Protein AF-A0A1Y5I1K4-F1 (afdb_monomer_lite)

Radius of gyration: 14.55 Å; chains: 1; bounding box: 32×14×43 Å

Sequence (73 aa):
MRIVRAILGALILFFDWVFTPRGIKRDAGVQAKVNQQTSDLALYHYKACPFCVKVRRSMKRNSLDIQTHDAKR

Structure (mmCIF, N/CA/C/O backbone):
data_AF-A0A1Y5I1K4-F1
#
_entry.id   AF-A0A1Y5I1K4-F1
#
loop_
_atom_site.group_PDB
_atom_site.id
_atom_site.type_symbol
_atom_site.label_atom_id
_atom_site.label_alt_id
_atom_site.label_comp_id
_atom_site.label_asym_id
_atom_site.label_entity_id
_atom_site.label_seq_id
_atom_site.pdbx_PDB_ins_code
_atom_site.Cartn_x
_atom_site.Cartn_y
_atom_site.Cartn_z
_atom_site.occupancy
_atom_site.B_iso_or_equiv
_atom_site.auth_seq_id
_atom_site.auth_comp_id
_atom_site.auth_asym_id
_atom_site.auth_atom_id
_atom_site.pdbx_PDB_model_num
ATOM 1 N N . MET A 1 1 ? 15.402 -2.612 -23.899 1.00 62.59 1 MET A N 1
ATOM 2 C CA . MET A 1 1 ? 14.329 -1.927 -23.130 1.00 62.59 1 MET A CA 1
ATOM 3 C C . MET A 1 1 ? 13.515 -2.839 -22.195 1.00 62.59 1 MET A C 1
ATOM 5 O O . MET A 1 1 ? 13.262 -2.428 -21.069 1.00 62.59 1 MET A O 1
ATOM 9 N N . ARG A 1 2 ? 13.106 -4.064 -22.589 1.00 73.19 2 ARG A N 1
ATOM 10 C CA . ARG A 1 2 ? 12.340 -4.988 -21.706 1.00 73.19 2 ARG A CA 1
ATOM 11 C C . ARG A 1 2 ? 13.117 -5.430 -20.457 1.00 73.19 2 ARG A C 1
ATOM 13 O O . ARG A 1 2 ? 12.551 -5.440 -19.371 1.00 73.19 2 ARG A O 1
ATOM 20 N N . ILE A 1 3 ? 14.408 -5.723 -20.615 1.00 83.75 3 ILE A N 1
ATOM 21 C CA . ILE A 1 3 ? 15.299 -6.151 -19.522 1.00 83.75 3 ILE A CA 1
ATOM 22 C C . ILE A 1 3 ? 15.466 -5.033 -18.484 1.00 83.75 3 ILE A C 1
ATOM 24 O O . ILE A 1 3 ? 15.260 -5.259 -17.299 1.00 83.75 3 ILE A O 1
ATOM 28 N N . VAL A 1 4 ? 15.719 -3.800 -18.934 1.00 86.25 4 VAL A N 1
ATOM 29 C CA . VAL A 1 4 ? 15.825 -2.617 -18.058 1.00 86.25 4 VAL A CA 1
ATOM 30 C C . VAL A 1 4 ? 14.547 -2.419 -17.237 1.00 86.25 4 VAL A C 1
ATOM 32 O O . VAL A 1 4 ? 14.611 -2.221 -16.027 1.00 86.25 4 VAL A O 1
ATOM 35 N N . ARG A 1 5 ? 13.370 -2.545 -17.867 1.00 80.25 5 ARG A N 1
ATOM 36 C CA . ARG A 1 5 ? 12.077 -2.424 -17.175 1.00 80.25 5 ARG A CA 1
ATOM 37 C C . ARG A 1 5 ? 11.840 -3.553 -16.165 1.00 80.25 5 ARG A C 1
ATOM 39 O O . ARG A 1 5 ? 11.239 -3.305 -15.124 1.00 80.25 5 ARG A O 1
ATOM 46 N N . ALA A 1 6 ? 12.313 -4.767 -16.452 1.00 84.75 6 ALA A N 1
ATOM 47 C CA . ALA A 1 6 ? 12.232 -5.896 -15.527 1.00 84.75 6 ALA A CA 1
ATOM 48 C C . ALA A 1 6 ? 13.138 -5.695 -14.301 1.00 84.75 6 ALA A C 1
ATOM 50 O O . ALA A 1 6 ? 12.676 -5.872 -13.177 1.00 84.75 6 ALA A O 1
ATOM 51 N N . ILE A 1 7 ? 14.380 -5.244 -14.509 1.00 89.75 7 ILE A N 1
ATOM 52 C CA . ILE A 1 7 ? 15.333 -4.948 -13.429 1.00 89.75 7 ILE A CA 1
ATOM 53 C C . ILE A 1 7 ? 14.813 -3.806 -12.550 1.00 89.75 7 ILE A C 1
ATOM 55 O O . ILE A 1 7 ? 14.759 -3.947 -11.332 1.00 89.75 7 ILE A O 1
ATOM 59 N N . LEU A 1 8 ? 14.355 -2.702 -13.151 1.00 88.19 8 LEU A N 1
ATOM 60 C CA . LEU A 1 8 ? 13.772 -1.578 -12.408 1.00 88.19 8 LEU A CA 1
ATOM 61 C C . LEU A 1 8 ? 12.551 -2.004 -11.585 1.00 88.19 8 LEU A C 1
ATOM 63 O O . LEU A 1 8 ? 12.439 -1.634 -10.420 1.00 88.19 8 LEU A O 1
ATOM 67 N N . GLY A 1 9 ? 11.653 -2.806 -12.164 1.00 84.94 9 GLY A N 1
ATOM 68 C CA . GLY A 1 9 ? 10.494 -3.328 -11.441 1.00 84.94 9 GLY A CA 1
ATOM 69 C C . GLY A 1 9 ? 10.886 -4.223 -10.263 1.00 84.94 9 GLY A C 1
ATOM 70 O O . GLY A 1 9 ? 10.322 -4.081 -9.180 1.00 84.94 9 GLY A O 1
ATOM 71 N N . ALA A 1 10 ? 11.877 -5.100 -10.451 1.00 87.44 10 ALA A N 1
ATOM 72 C CA . ALA A 1 10 ? 12.399 -5.960 -9.392 1.00 87.44 10 ALA A CA 1
ATOM 73 C C . ALA A 1 10 ? 13.043 -5.147 -8.259 1.00 87.44 10 ALA A C 1
ATOM 75 O O . ALA A 1 10 ? 12.757 -5.406 -7.093 1.00 87.44 10 ALA A O 1
ATOM 76 N N . LEU A 1 11 ? 13.836 -4.121 -8.591 1.00 91.19 11 LEU A N 1
ATOM 77 C CA . LEU A 1 11 ? 14.421 -3.215 -7.602 1.00 91.19 11 LEU A CA 1
ATOM 78 C C . LEU A 1 11 ? 13.335 -2.489 -6.803 1.00 91.19 11 LEU A C 1
ATOM 80 O O . LEU A 1 11 ? 13.383 -2.498 -5.578 1.00 91.19 11 LEU A O 1
ATOM 84 N N . ILE A 1 12 ? 12.321 -1.914 -7.459 1.00 87.25 12 ILE A N 1
ATOM 85 C CA . ILE A 1 12 ? 11.222 -1.220 -6.763 1.00 87.25 12 ILE A CA 1
ATOM 86 C C . ILE A 1 12 ? 10.514 -2.154 -5.775 1.00 87.25 12 ILE A C 1
ATOM 88 O O . ILE A 1 12 ? 10.247 -1.747 -4.648 1.00 87.25 12 ILE A O 1
ATOM 92 N N . LEU A 1 13 ? 10.230 -3.398 -6.169 1.00 86.75 13 LEU A N 1
ATOM 93 C CA . LEU A 1 13 ? 9.588 -4.385 -5.293 1.00 86.75 13 LEU A CA 1
ATOM 94 C C . LEU A 1 13 ? 10.500 -4.827 -4.142 1.00 86.75 13 LEU A C 1
ATOM 96 O O . LEU A 1 13 ? 10.032 -4.978 -3.014 1.00 86.75 13 LEU A O 1
ATOM 100 N N . PHE A 1 14 ? 11.798 -4.984 -4.406 1.00 91.69 14 PHE A N 1
ATOM 101 C CA . PHE A 1 14 ? 12.795 -5.288 -3.383 1.00 91.69 14 PHE A CA 1
ATOM 102 C C . PHE A 1 14 ? 12.866 -4.174 -2.332 1.00 91.69 14 PHE A C 1
ATOM 104 O O . PHE A 1 14 ? 12.728 -4.432 -1.138 1.00 91.69 14 PHE A O 1
ATOM 111 N N . PHE A 1 15 ? 12.986 -2.918 -2.771 1.00 89.56 15 PHE A N 1
ATOM 112 C CA . PHE A 1 15 ? 12.964 -1.756 -1.886 1.00 89.56 15 PHE A CA 1
ATOM 113 C C . PHE A 1 15 ? 11.612 -1.586 -1.183 1.00 89.56 15 PHE A C 1
ATOM 115 O O . PHE A 1 15 ? 11.595 -1.154 -0.027 1.00 89.56 15 PHE A O 1
ATOM 122 N N . ASP A 1 16 ? 10.491 -1.927 -1.838 1.00 89.00 16 ASP A N 1
ATOM 123 C CA . ASP A 1 16 ? 9.166 -1.925 -1.208 1.00 89.00 16 ASP A CA 1
ATOM 124 C C . ASP A 1 16 ? 9.173 -2.815 0.034 1.00 89.00 16 ASP A C 1
ATOM 126 O O . ASP A 1 16 ? 8.870 -2.326 1.122 1.00 89.00 16 ASP A O 1
ATOM 130 N N . TRP A 1 17 ? 9.623 -4.062 -0.137 1.00 89.75 17 TRP A N 1
ATOM 131 C CA . TRP A 1 17 ? 9.696 -5.082 0.903 1.00 89.75 17 TRP A CA 1
ATOM 132 C C . TRP A 1 17 ? 10.681 -4.725 2.024 1.00 89.75 17 TRP A C 1
ATOM 134 O O . TRP A 1 17 ? 10.275 -4.697 3.188 1.00 89.75 17 TRP A O 1
ATOM 144 N N . VAL A 1 18 ? 11.927 -4.364 1.695 1.00 92.38 18 VAL A N 1
ATOM 145 C CA . VAL A 1 18 ? 12.976 -4.048 2.686 1.00 92.38 18 VAL A CA 1
ATOM 146 C C . VAL A 1 18 ? 12.601 -2.843 3.554 1.00 92.38 18 VAL A C 1
ATOM 148 O O . VAL A 1 18 ? 12.770 -2.874 4.770 1.00 92.38 18 VAL A O 1
ATOM 151 N N . PHE A 1 19 ? 12.040 -1.789 2.956 1.00 91.06 19 PHE A N 1
ATOM 152 C CA . PHE A 1 19 ? 11.718 -0.537 3.654 1.00 91.06 19 PHE A CA 1
ATOM 153 C C . PHE A 1 19 ? 10.224 -0.409 3.975 1.00 91.06 19 PHE A C 1
ATOM 155 O O . PHE A 1 19 ? 9.650 0.685 3.933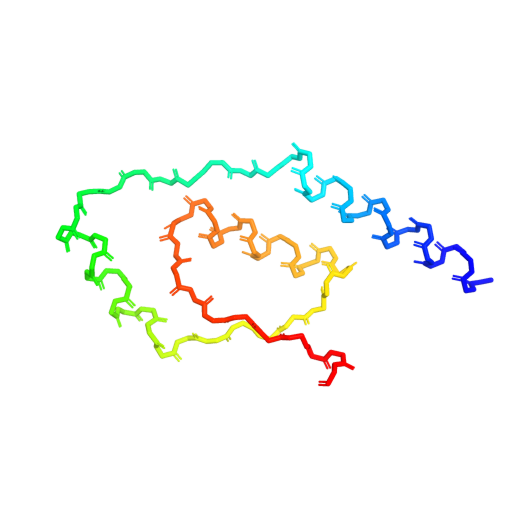 1.00 91.06 19 PHE A O 1
ATOM 162 N N . THR A 1 20 ? 9.568 -1.533 4.266 1.00 89.38 20 THR A N 1
ATOM 163 C CA . THR A 1 20 ? 8.137 -1.548 4.567 1.00 89.38 20 THR A CA 1
ATOM 164 C C . THR A 1 20 ? 7.851 -0.839 5.902 1.00 89.38 20 THR A C 1
ATOM 166 O O . THR A 1 20 ? 8.427 -1.210 6.926 1.00 89.38 20 THR A O 1
ATOM 169 N N . PRO A 1 21 ? 6.932 0.146 5.953 1.00 91.94 21 PRO A N 1
ATOM 170 C CA . PRO A 1 21 ? 6.629 0.856 7.191 1.00 91.94 21 PRO A CA 1
ATOM 171 C C . PRO A 1 21 ? 5.862 -0.019 8.192 1.00 91.94 21 PRO A C 1
ATOM 173 O O . PRO A 1 21 ? 5.113 -0.927 7.813 1.00 91.94 21 PRO A O 1
ATOM 176 N N . ARG A 1 22 ? 6.001 0.304 9.482 1.00 91.75 22 ARG A N 1
ATOM 177 C CA . ARG A 1 22 ? 5.145 -0.246 10.543 1.00 91.75 22 ARG A CA 1
ATOM 178 C C . ARG A 1 22 ? 3.795 0.472 10.539 1.00 91.75 22 ARG A C 1
ATOM 180 O O . ARG A 1 22 ? 3.745 1.679 10.309 1.00 91.75 22 ARG A O 1
ATOM 187 N N . GLY A 1 23 ? 2.723 -0.276 10.779 1.00 92.62 23 GLY A N 1
ATOM 188 C CA . GLY A 1 23 ? 1.390 0.292 10.962 1.00 92.62 23 GLY A CA 1
ATOM 189 C C . GLY A 1 23 ? 1.178 0.800 12.383 1.00 92.62 23 GLY A C 1
ATOM 190 O O . GLY A 1 23 ? 1.796 0.298 13.327 1.00 92.62 23 GLY A O 1
ATOM 191 N N . ILE A 1 24 ? 0.310 1.796 12.535 1.00 92.94 24 ILE A N 1
ATOM 192 C CA . ILE A 1 24 ? -0.135 2.262 13.848 1.00 92.94 24 ILE A CA 1
ATOM 193 C C . ILE A 1 24 ? -0.922 1.174 14.583 1.00 92.94 24 ILE A C 1
ATOM 195 O O . ILE A 1 24 ? -1.737 0.461 13.994 1.00 92.94 24 ILE A O 1
ATOM 199 N N . LYS A 1 25 ? -0.676 1.045 15.887 1.00 91.31 25 LYS A N 1
ATOM 200 C CA . LYS A 1 25 ? -1.432 0.142 16.757 1.00 91.31 25 LYS A CA 1
ATOM 201 C C . LYS A 1 25 ? -2.628 0.907 17.310 1.00 91.31 25 LYS A C 1
ATOM 203 O O . LYS A 1 25 ? -2.442 1.925 17.970 1.00 91.31 25 LYS A O 1
ATOM 208 N N . ARG A 1 26 ? -3.834 0.432 17.014 1.00 90.81 26 ARG A N 1
ATOM 209 C CA . ARG A 1 26 ? -5.085 0.940 17.585 1.00 90.81 26 ARG A CA 1
ATOM 210 C C . ARG A 1 26 ? -5.682 -0.113 18.511 1.00 90.81 26 ARG A C 1
ATOM 212 O O . ARG A 1 26 ? -5.393 -1.297 18.354 1.00 90.81 26 ARG A O 1
ATOM 219 N N . ASP A 1 27 ? -6.523 0.331 19.436 1.00 93.56 27 ASP A N 1
ATOM 220 C CA . ASP A 1 27 ? -7.413 -0.570 20.164 1.00 93.56 27 ASP A CA 1
ATOM 221 C C . ASP A 1 27 ? -8.363 -1.290 19.189 1.00 93.56 27 ASP A C 1
ATOM 223 O O . ASP A 1 27 ? -8.725 -0.734 18.143 1.00 93.56 27 ASP A O 1
ATOM 227 N N . ALA A 1 28 ? -8.765 -2.518 19.522 1.00 90.88 28 ALA A N 1
ATOM 228 C CA . ALA A 1 28 ? -9.593 -3.357 18.661 1.00 90.88 28 ALA A CA 1
ATOM 229 C C . ALA A 1 28 ? -10.919 -2.679 18.269 1.00 90.88 28 ALA A C 1
ATOM 231 O O . ALA A 1 28 ? -11.323 -2.764 17.108 1.00 90.88 28 ALA A O 1
ATOM 232 N N . GLY A 1 29 ? -11.557 -1.945 19.189 1.00 93.56 29 GLY A N 1
ATOM 233 C CA . GLY A 1 29 ? -12.817 -1.251 18.906 1.00 93.56 29 GLY A CA 1
ATOM 234 C C . GLY A 1 29 ? -12.650 -0.111 17.898 1.00 93.56 29 GLY A C 1
ATOM 235 O O . GLY A 1 29 ? -13.444 0.044 16.968 1.00 93.56 29 GLY A O 1
ATOM 236 N N . VAL A 1 30 ? -11.565 0.658 18.024 1.00 92.56 30 VAL A N 1
ATOM 237 C CA . VAL A 1 30 ? -11.255 1.756 17.094 1.00 92.56 30 VAL 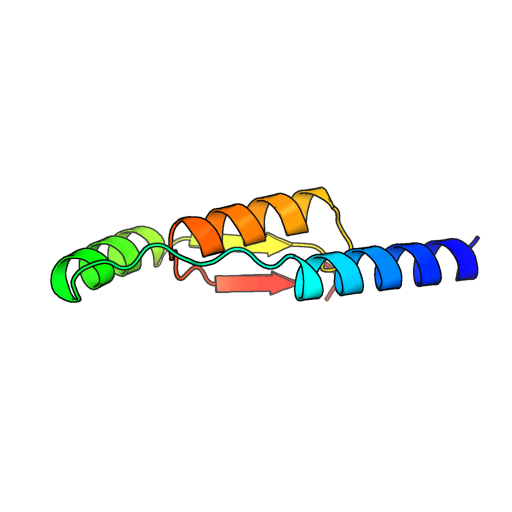A CA 1
ATOM 238 C C . VAL A 1 30 ? -10.840 1.206 15.730 1.00 92.56 30 VAL A C 1
ATOM 240 O O . VAL A 1 30 ? -11.238 1.749 14.700 1.00 92.56 30 VAL A O 1
ATOM 243 N N . GLN A 1 31 ? -10.074 0.114 15.703 1.00 92.62 31 GLN A N 1
ATOM 244 C CA . GLN A 1 31 ? -9.664 -0.525 14.456 1.00 92.62 31 GLN A CA 1
ATOM 245 C C . GLN A 1 31 ? -10.866 -1.084 13.683 1.00 92.62 31 GLN A C 1
ATOM 247 O O . GLN A 1 31 ? -10.929 -0.899 12.471 1.00 92.62 31 GLN A O 1
ATOM 252 N N . ALA A 1 32 ? -11.843 -1.688 14.366 1.00 93.06 3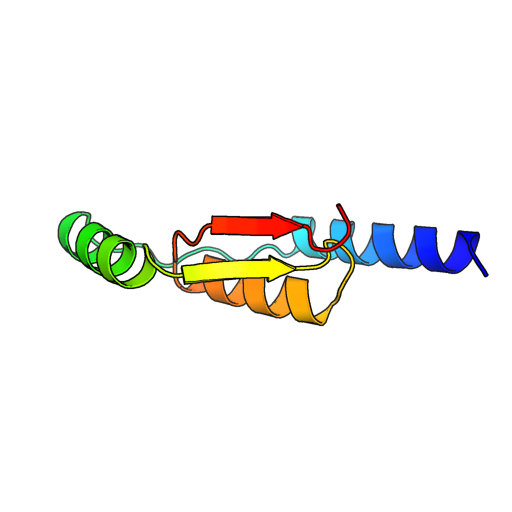2 ALA A N 1
ATOM 253 C CA . ALA A 1 32 ? -13.070 -2.171 13.734 1.00 93.06 32 ALA A CA 1
ATOM 254 C C . ALA A 1 32 ? -13.862 -1.035 13.069 1.00 93.06 32 ALA A C 1
ATOM 256 O O . ALA A 1 32 ? -14.299 -1.175 11.928 1.00 93.06 32 ALA A O 1
ATOM 257 N N . LYS A 1 33 ? -13.973 0.122 13.735 1.00 94.25 33 LYS A N 1
ATOM 258 C CA . LYS A 1 33 ? -14.630 1.306 13.163 1.00 94.25 33 LYS A CA 1
ATOM 259 C C . LYS A 1 33 ? -13.914 1.811 11.910 1.00 94.25 33 LYS A C 1
ATOM 261 O O . LYS A 1 33 ? -14.567 2.117 10.919 1.00 94.25 33 LYS A O 1
ATOM 266 N N . VAL A 1 34 ? -12.582 1.874 11.939 1.00 93.38 34 VAL A N 1
ATOM 267 C CA . VAL A 1 34 ? -11.787 2.278 10.768 1.00 93.38 34 VAL A CA 1
ATOM 268 C C . VAL A 1 34 ? -11.963 1.280 9.625 1.00 93.38 34 VAL A C 1
ATOM 270 O O . VAL A 1 34 ? -12.211 1.703 8.503 1.00 93.38 34 VAL A O 1
ATOM 273 N N . ASN A 1 35 ? -11.907 -0.023 9.908 1.00 93.56 35 ASN A N 1
ATOM 274 C CA . ASN A 1 35 ? -12.107 -1.064 8.899 1.00 93.56 35 ASN A CA 1
ATOM 275 C C . ASN A 1 35 ? -13.503 -0.985 8.264 1.00 93.56 35 ASN A C 1
ATOM 277 O O . ASN A 1 35 ? -13.633 -1.164 7.059 1.00 93.56 35 ASN A O 1
ATOM 281 N N . GLN A 1 36 ? -14.536 -0.676 9.054 1.00 94.12 36 GLN A N 1
ATOM 282 C CA . GLN A 1 36 ? -15.888 -0.456 8.539 1.00 94.12 36 GLN A CA 1
ATOM 283 C C . GLN A 1 36 ? -15.960 0.784 7.641 1.00 94.12 36 GLN A C 1
ATOM 285 O O . GLN A 1 36 ? -16.600 0.752 6.603 1.00 94.12 36 GLN A O 1
ATOM 290 N N . GLN A 1 37 ? -15.286 1.878 8.000 1.00 93.12 37 GLN A N 1
ATOM 291 C CA . GLN A 1 37 ? -15.246 3.077 7.154 1.00 93.12 37 GLN A CA 1
ATOM 292 C C . GLN A 1 37 ? -14.500 2.844 5.838 1.00 93.12 37 GLN A C 1
ATOM 294 O O . GLN A 1 37 ? -14.763 3.527 4.850 1.00 93.12 37 GLN A O 1
ATOM 299 N N . THR A 1 38 ? -13.546 1.913 5.826 1.00 94.06 38 THR A N 1
ATOM 300 C CA . THR A 1 38 ? -12.755 1.586 4.642 1.00 94.06 38 THR A CA 1
ATOM 301 C C . THR A 1 38 ? -13.253 0.361 3.881 1.00 94.06 38 THR A C 1
ATOM 303 O O . THR A 1 38 ? -12.629 0.010 2.882 1.00 94.06 38 THR A O 1
ATOM 306 N N . SER A 1 39 ? -14.358 -0.270 4.299 1.00 92.94 39 SER A N 1
ATOM 307 C CA . SER A 1 39 ? -14.867 -1.506 3.682 1.00 92.94 39 SER A CA 1
ATOM 308 C C . SER A 1 39 ? -15.251 -1.324 2.220 1.00 92.94 39 SER A C 1
ATOM 310 O O . SER A 1 39 ? -15.074 -2.236 1.416 1.00 92.94 39 SER A O 1
ATOM 312 N N . ASP A 1 40 ? -15.732 -0.130 1.885 1.00 93.00 40 ASP A N 1
ATOM 313 C CA . ASP A 1 40 ? -16.237 0.203 0.552 1.00 93.00 40 ASP A CA 1
ATOM 314 C C . ASP A 1 40 ? -15.125 0.722 -0.371 1.00 93.00 40 ASP A C 1
ATOM 316 O O . ASP A 1 40 ? -15.367 1.106 -1.516 1.00 93.00 40 ASP A O 1
ATOM 320 N N . LEU A 1 41 ? -13.882 0.754 0.122 1.00 95.06 41 LEU A N 1
ATOM 321 C CA . LEU A 1 41 ? -12.726 1.197 -0.637 1.00 95.06 41 LEU A CA 1
ATOM 322 C C . LEU A 1 41 ? -11.997 0.002 -1.249 1.00 95.06 41 LEU A C 1
ATOM 324 O O . LEU A 1 41 ? -11.733 -1.013 -0.603 1.00 95.06 41 LEU A O 1
ATOM 328 N N . ALA A 1 42 ? -11.571 0.183 -2.495 1.00 95.25 42 ALA A N 1
ATOM 329 C CA . ALA A 1 42 ? -10.705 -0.745 -3.198 1.00 95.25 42 ALA A CA 1
ATOM 330 C C . ALA A 1 42 ? -9.590 0.025 -3.914 1.00 95.25 42 ALA A C 1
ATOM 332 O O . ALA A 1 42 ? -9.830 1.021 -4.599 1.00 95.25 42 ALA A O 1
ATOM 333 N N . LEU A 1 43 ? -8.349 -0.435 -3.765 1.00 95.69 43 LEU A N 1
ATOM 334 C CA . LEU A 1 43 ? -7.190 0.118 -4.450 1.00 95.69 43 LEU A CA 1
ATOM 335 C C . LEU A 1 43 ? -6.884 -0.701 -5.705 1.00 95.69 43 LEU A C 1
ATOM 337 O O . LEU A 1 43 ? -6.336 -1.800 -5.624 1.00 95.69 43 LEU A O 1
ATOM 341 N N . TYR A 1 44 ? -7.121 -0.106 -6.867 1.00 95.12 44 TYR A N 1
ATOM 342 C CA . TYR A 1 44 ? -6.621 -0.614 -8.140 1.00 95.12 44 TYR A CA 1
ATOM 343 C C . TYR A 1 44 ? -5.196 -0.117 -8.356 1.00 95.12 44 TYR A C 1
ATOM 345 O O . TYR A 1 44 ? -4.930 1.087 -8.334 1.00 95.12 44 TYR A O 1
ATOM 353 N N . HIS A 1 45 ? -4.250 -1.038 -8.522 1.00 93.00 45 HIS A N 1
ATOM 354 C CA . HIS A 1 45 ? -2.841 -0.681 -8.569 1.00 93.00 45 HIS A CA 1
ATOM 355 C C . HIS A 1 45 ? -2.015 -1.503 -9.551 1.00 93.00 45 HIS A C 1
ATOM 357 O O . HIS A 1 45 ? -2.415 -2.564 -10.008 1.00 93.00 45 HIS A O 1
ATOM 363 N N . TYR A 1 46 ? -0.808 -1.016 -9.827 1.00 92.69 46 TYR A N 1
ATOM 364 C CA . TYR A 1 46 ? 0.232 -1.764 -10.520 1.00 92.69 46 TYR A CA 1
ATOM 365 C C . TYR A 1 46 ? 1.362 -2.067 -9.539 1.00 92.69 46 TYR A C 1
ATOM 367 O O . TYR A 1 46 ? 1.926 -1.149 -8.939 1.00 92.69 46 TYR A O 1
ATOM 375 N N . LYS A 1 47 ? 1.746 -3.341 -9.408 1.00 88.12 47 LYS A N 1
ATOM 376 C CA . LYS A 1 47 ? 2.738 -3.791 -8.410 1.00 88.12 47 LYS A CA 1
ATOM 377 C C . LYS A 1 47 ? 4.070 -3.037 -8.468 1.00 88.12 47 LYS A C 1
ATOM 379 O O . LYS A 1 47 ? 4.585 -2.626 -7.436 1.00 88.12 47 LYS A O 1
ATOM 384 N N . ALA A 1 48 ? 4.604 -2.825 -9.670 1.00 89.44 48 ALA A N 1
ATOM 385 C CA . ALA A 1 48 ? 5.899 -2.172 -9.880 1.00 89.44 48 ALA A CA 1
ATOM 386 C C . ALA A 1 48 ? 5.810 -0.640 -10.043 1.00 89.44 48 ALA A C 1
ATOM 388 O O . ALA A 1 48 ? 6.798 -0.002 -10.398 1.00 89.44 48 ALA A O 1
ATOM 389 N N . CYS A 1 49 ? 4.636 -0.033 -9.841 1.00 90.25 49 CYS A N 1
ATOM 390 C CA . CYS A 1 49 ? 4.485 1.413 -9.970 1.00 90.25 49 CYS A CA 1
ATOM 391 C C . CYS A 1 49 ? 4.937 2.118 -8.675 1.00 90.25 49 CYS A C 1
ATOM 393 O O . CYS A 1 49 ? 4.385 1.835 -7.607 1.00 90.25 49 CYS A O 1
ATOM 395 N N . PRO A 1 50 ? 5.879 3.080 -8.740 1.00 89.81 50 PRO A N 1
ATOM 396 C CA . PRO A 1 50 ? 6.385 3.771 -7.550 1.00 89.81 50 PRO A CA 1
ATOM 397 C C . PRO A 1 50 ? 5.298 4.590 -6.835 1.00 89.81 50 PRO A C 1
ATOM 399 O O . PRO A 1 50 ? 5.306 4.706 -5.608 1.00 89.81 50 PRO A O 1
ATOM 402 N N . PHE A 1 51 ? 4.318 5.118 -7.574 1.00 92.00 51 PHE A N 1
ATOM 403 C CA . PHE A 1 51 ? 3.179 5.831 -6.994 1.00 92.00 51 PHE A CA 1
ATOM 404 C C . PHE A 1 51 ? 2.227 4.879 -6.264 1.00 92.00 51 PHE A C 1
ATOM 406 O O . PHE A 1 51 ? 1.823 5.161 -5.137 1.00 92.00 51 PHE A O 1
ATOM 413 N N . CY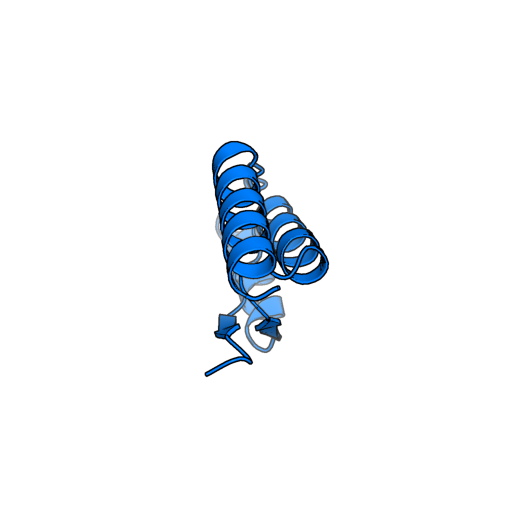S A 1 52 ? 1.944 3.711 -6.848 1.00 93.75 52 CYS A N 1
ATOM 414 C CA . CYS A 1 52 ? 1.144 2.674 -6.198 1.00 93.75 52 CYS A CA 1
ATOM 415 C C . CYS A 1 52 ? 1.808 2.174 -4.910 1.00 93.75 52 CYS A C 1
ATOM 417 O O . CYS A 1 52 ? 1.143 2.038 -3.884 1.00 93.75 52 CYS A O 1
ATOM 419 N N . VAL A 1 53 ? 3.127 1.958 -4.932 1.00 93.06 53 VAL A N 1
ATOM 420 C CA . VAL A 1 53 ? 3.913 1.609 -3.740 1.00 93.06 53 VAL A CA 1
ATOM 421 C C . VAL A 1 53 ? 3.790 2.690 -2.660 1.00 93.06 53 VAL A C 1
ATOM 423 O O . VAL A 1 53 ? 3.526 2.373 -1.500 1.00 93.06 53 VAL A O 1
ATOM 426 N N . LYS A 1 54 ? 3.891 3.975 -3.025 1.00 94.00 54 LYS A N 1
ATOM 427 C CA . LYS A 1 54 ? 3.718 5.094 -2.083 1.00 94.00 54 LYS A CA 1
ATOM 428 C C . LYS A 1 54 ? 2.344 5.070 -1.397 1.00 94.00 54 LYS A C 1
ATOM 430 O O . LYS A 1 54 ? 2.280 5.234 -0.178 1.00 94.00 54 LYS A O 1
ATOM 435 N N . VAL A 1 55 ? 1.266 4.824 -2.148 1.00 95.25 55 VAL A N 1
ATOM 436 C CA . VAL A 1 55 ? -0.100 4.730 -1.599 1.00 95.25 55 VAL A CA 1
ATOM 437 C C . VAL A 1 55 ? -0.242 3.519 -0.674 1.00 95.25 55 VAL A C 1
ATOM 439 O O . VAL A 1 55 ? -0.664 3.686 0.468 1.00 95.25 55 VAL A O 1
ATOM 442 N N . ARG A 1 56 ? 0.213 2.327 -1.091 1.00 94.50 56 ARG A N 1
ATOM 443 C CA . ARG A 1 56 ? 0.195 1.107 -0.253 1.00 94.50 56 ARG A CA 1
ATOM 444 C C . ARG A 1 56 ? 0.953 1.296 1.060 1.00 94.50 56 ARG A C 1
ATOM 446 O O . ARG A 1 56 ? 0.492 0.873 2.117 1.00 94.50 56 ARG A O 1
ATOM 453 N N . ARG A 1 57 ? 2.099 1.979 1.021 1.00 94.50 57 ARG A N 1
ATOM 454 C CA . ARG A 1 57 ? 2.861 2.335 2.226 1.00 94.50 57 ARG A CA 1
ATOM 455 C C . ARG A 1 57 ? 2.083 3.282 3.133 1.00 94.50 57 ARG A C 1
ATOM 457 O O . ARG A 1 57 ? 2.126 3.118 4.348 1.00 94.50 57 ARG A O 1
ATOM 464 N N . SER A 1 58 ? 1.363 4.248 2.565 1.00 94.88 58 SER A N 1
ATOM 465 C CA . SER A 1 58 ? 0.480 5.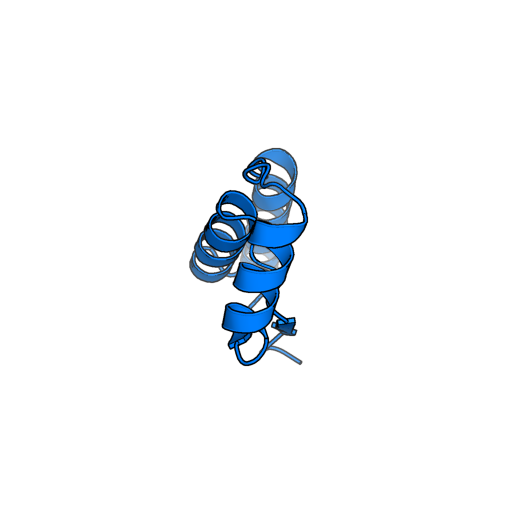131 3.334 1.00 94.88 58 SER A CA 1
ATOM 466 C C . SER A 1 58 ? -0.661 4.361 4.001 1.00 94.88 58 SER A C 1
ATOM 468 O O . SER A 1 58 ? -0.911 4.556 5.189 1.00 94.88 58 SER A O 1
ATOM 470 N N . MET A 1 59 ? -1.289 3.433 3.275 1.00 95.12 59 MET A N 1
ATOM 471 C CA . MET A 1 59 ? -2.323 2.547 3.817 1.00 95.12 59 MET A CA 1
ATOM 472 C C . MET A 1 59 ? -1.785 1.707 4.973 1.00 95.12 59 MET A C 1
ATOM 474 O O . MET A 1 59 ? -2.380 1.687 6.047 1.00 95.12 59 MET A O 1
ATOM 478 N N . LYS A 1 60 ? -0.604 1.098 4.798 1.00 94.38 60 LYS A N 1
ATOM 479 C CA . LYS A 1 60 ? 0.039 0.302 5.847 1.00 94.38 60 LYS A CA 1
ATOM 480 C C . LYS A 1 60 ? 0.409 1.137 7.072 1.00 94.38 60 LYS A C 1
ATOM 482 O O . LYS A 1 60 ? 0.154 0.691 8.182 1.00 94.38 60 LYS A O 1
ATOM 487 N N . ARG A 1 61 ? 0.961 2.348 6.899 1.00 95.00 61 ARG A N 1
ATOM 488 C CA . ARG A 1 61 ? 1.250 3.272 8.017 1.00 95.00 61 ARG A CA 1
ATOM 489 C C . ARG A 1 61 ? 0.004 3.573 8.837 1.00 95.00 61 ARG A C 1
ATOM 491 O O . ARG A 1 61 ? 0.075 3.582 10.057 1.00 95.00 61 ARG A O 1
ATOM 498 N N . ASN A 1 62 ? -1.123 3.774 8.165 1.00 94.50 62 ASN A N 1
ATOM 499 C CA . ASN A 1 62 ? -2.402 4.066 8.799 1.00 94.50 62 ASN A CA 1
ATOM 500 C C . ASN A 1 62 ? -3.181 2.808 9.215 1.00 94.50 62 ASN A C 1
ATOM 502 O O . ASN A 1 62 ? -4.329 2.940 9.641 1.00 94.50 62 ASN A O 1
ATOM 506 N N . SER A 1 63 ? -2.585 1.613 9.108 1.00 94.25 63 SER A N 1
ATOM 507 C CA . SER A 1 63 ? -3.223 0.321 9.401 1.00 94.25 63 SER A CA 1
ATOM 508 C C . SER A 1 63 ? -4.626 0.229 8.797 1.00 94.25 63 SER A C 1
ATOM 510 O O . SER A 1 63 ? -5.588 -0.050 9.507 1.00 94.25 63 SER A O 1
ATOM 512 N N . LEU A 1 64 ? -4.750 0.586 7.518 1.00 94.56 64 LEU A N 1
ATOM 513 C CA . LEU A 1 64 ? -6.011 0.523 6.783 1.00 94.56 64 LEU A CA 1
ATOM 514 C C . LEU A 1 64 ? -6.116 -0.830 6.089 1.00 94.56 64 LEU A C 1
ATOM 516 O O . LEU A 1 64 ? -5.206 -1.204 5.343 1.00 94.56 64 LEU A O 1
ATOM 520 N N . ASP A 1 65 ? -7.224 -1.521 6.325 1.00 91.81 65 ASP A N 1
ATOM 521 C CA . ASP A 1 65 ? -7.572 -2.755 5.632 1.00 91.81 65 ASP A CA 1
ATOM 522 C C . ASP A 1 65 ? -8.489 -2.419 4.450 1.00 91.81 65 ASP A C 1
ATOM 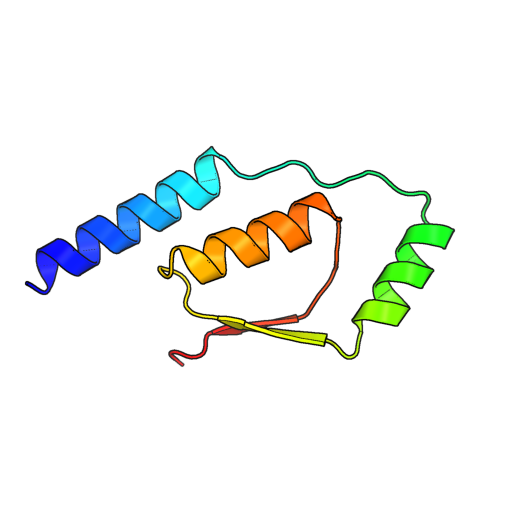524 O O . ASP A 1 65 ? -9.668 -2.112 4.617 1.00 91.81 65 ASP A O 1
ATOM 528 N N . ILE A 1 66 ? -7.898 -2.349 3.258 1.00 95.19 66 ILE A N 1
ATOM 529 C CA . ILE A 1 66 ? -8.553 -1.957 2.004 1.00 95.19 66 ILE A CA 1
ATOM 530 C C . ILE A 1 66 ? -8.182 -3.010 0.966 1.00 95.19 66 ILE A C 1
ATOM 532 O O . ILE A 1 66 ? -7.006 -3.368 0.829 1.00 95.19 66 ILE A O 1
ATOM 536 N N . GLN A 1 67 ? -9.169 -3.465 0.198 1.00 93.94 67 GLN A N 1
ATOM 537 C CA . GLN A 1 67 ? -8.966 -4.486 -0.826 1.00 93.94 67 GLN A CA 1
ATOM 538 C C . GLN A 1 67 ? -8.063 -3.959 -1.945 1.00 93.94 67 GLN A C 1
ATOM 540 O O . GLN A 1 67 ? -8.180 -2.809 -2.361 1.00 93.94 67 GLN A O 1
ATOM 545 N N . THR A 1 68 ? -7.141 -4.782 -2.449 1.00 94.31 68 THR A N 1
ATOM 546 C CA . THR A 1 68 ? -6.220 -4.376 -3.522 1.00 94.31 68 THR A CA 1
ATOM 547 C C . THR A 1 68 ? -6.390 -5.245 -4.757 1.00 94.31 68 THR A C 1
ATOM 549 O O . THR A 1 68 ? -6.284 -6.467 -4.661 1.00 94.31 68 THR A O 1
ATOM 552 N N . HIS A 1 69 ? -6.552 -4.616 -5.918 1.00 94.12 69 HIS A N 1
ATOM 553 C CA . HIS A 1 69 ? -6.693 -5.282 -7.211 1.00 94.12 69 HIS A CA 1
ATOM 554 C C . HIS A 1 69 ? -5.539 -4.888 -8.136 1.00 94.12 69 HIS A C 1
ATOM 556 O O . HIS A 1 69 ? -5.201 -3.710 -8.271 1.00 94.12 69 HIS A O 1
ATOM 562 N N . ASP A 1 70 ? -4.914 -5.876 -8.778 1.00 92.75 70 ASP A N 1
ATOM 563 C CA . ASP A 1 70 ? -3.856 -5.639 -9.763 1.00 92.75 70 ASP A CA 1
ATOM 564 C C . ASP A 1 70 ? -4.482 -5.271 -11.109 1.00 92.75 70 ASP A C 1
ATOM 566 O O . ASP A 1 70 ? -5.014 -6.134 -11.796 1.00 92.75 70 ASP A O 1
ATOM 570 N N . ALA A 1 71 ? -4.399 -3.996 -11.492 1.00 91.38 71 ALA A N 1
ATOM 571 C CA . ALA A 1 71 ? -5.006 -3.460 -12.713 1.00 91.38 71 ALA A CA 1
ATOM 572 C C . ALA A 1 71 ? -4.356 -3.980 -14.006 1.00 91.38 71 ALA A C 1
ATOM 574 O O . ALA A 1 71 ? -4.837 -3.707 -15.101 1.00 91.38 71 ALA A O 1
ATOM 575 N N . LYS A 1 72 ? -3.226 -4.690 -13.904 1.00 83.69 72 LYS A N 1
ATOM 576 C CA . LYS A 1 72 ? -2.586 -5.329 -15.058 1.00 83.69 72 LYS A CA 1
ATOM 577 C C . LYS A 1 72 ? -3.274 -6.636 -15.469 1.00 83.69 72 LYS A C 1
ATOM 579 O O . LYS A 1 72 ? -3.007 -7.109 -16.574 1.00 83.69 72 LYS A O 1
ATOM 584 N N . ARG A 1 73 ? -4.037 -7.258 -14.568 1.00 69.12 73 ARG A N 1
ATOM 585 C CA . ARG A 1 73 ? -4.673 -8.560 -14.783 1.00 69.12 73 ARG A CA 1
ATOM 586 C C . ARG A 1 73 ? -6.150 -8.396 -15.107 1.00 69.12 73 ARG A C 1
ATOM 588 O O . ARG A 1 73 ? -6.779 -7.506 -14.504 1.00 69.12 73 ARG A O 1
#

Secondary structure (DSSP, 8-state):
-HHHHHHHHHHHHHHHHHTPPPPPP--HHHHHHHHHHTTT-EEEE-TT-HHHHHHHHHHHHTT---EEEETT-

InterPro domains:
  IPR036249 Thioredoxin-like superfamily [SSF52833] (41-70)

Foldseek 3Di:
DVVVVVVLLVVQLVCLVVVQDAADDDDPVVLVVQQVVQVPAEAADASSDNVSSVVVSVCNNPVHDHHYDDNVD

Organism: Oleispira antarctica (NCBI:txid188908)

pLDDT: mean 90.76, std 5.7, range [62.59, 95.69]